Protein AF-A0A4P9XSS1-F1 (afdb_monomer)

Radius of gyration: 16.21 Å; Cα contacts (8 Å, |Δi|>4): 50; chains: 1; bounding box: 40×35×37 Å

Organism: NCBI:txid78915

Foldseek 3Di:
DDDDDDDDPDPPDPDPPDPLQDDDQQALLNVQLVVCVVVVCVVPVPDDPVVSVVVSVVVVVVDDPVSSVVSRVVSVVSNVVNVVSNVVSVD

Secondary structure (DSSP, 8-state):
------------------TTSPP-PPPHHHHHHHHHHHHHHHH-TT--HHHHHHHHHHHHHHS-HHHHHHHHHHHHHHHHHHHHHHHHHT-

pLDDT: mean 77.17, std 16.65, range [36.25, 90.56]

Mean predicted aligned error: 10.58 Å

Solvent-accessible surface area (backbone atoms only — not comparable to full-atom values): 5471 Å² total; per-residue (Å²): 134,85,83,82,79,75,80,78,73,78,82,68,80,80,69,82,72,58,90,78,56,61,72,75,52,48,49,30,66,50,53,53,43,61,68,43,44,58,56,50,37,70,80,32,73,85,55,50,72,71,51,49,52,50,51,47,53,49,50,59,68,70,48,51,70,68,63,50,47,52,35,42,50,56,17,51,53,38,35,51,52,31,51,53,46,42,52,61,64,74,99

Structure (mmCIF, N/CA/C/O backbone):
data_AF-A0A4P9XSS1-F1
#
_entry.id   AF-A0A4P9XSS1-F1
#
loop_
_atom_site.group_PDB
_atom_site.id
_atom_site.type_symbol
_atom_site.label_atom_id
_atom_site.label_alt_id
_atom_site.label_comp_id
_atom_site.label_asym_id
_atom_site.label_entity_id
_atom_site.label_seq_id
_atom_site.pdbx_PDB_ins_code
_atom_site.Cartn_x
_atom_site.Cartn_y
_atom_site.Cartn_z
_atom_site.occupancy
_atom_site.B_iso_or_equiv
_atom_site.auth_seq_id
_atom_site.auth_comp_id
_atom_site.auth_asym_id
_atom_site.auth_atom_id
_atom_site.pdbx_PDB_model_num
ATOM 1 N N . MET A 1 1 ? -23.893 17.300 -0.694 1.00 36.25 1 MET A N 1
ATOM 2 C CA . MET A 1 1 ? -23.231 16.891 -1.954 1.00 36.25 1 MET A CA 1
ATOM 3 C C . MET A 1 1 ? -22.971 15.387 -1.899 1.00 36.25 1 MET A C 1
ATOM 5 O O . MET A 1 1 ? -22.221 14.966 -1.021 1.00 36.25 1 MET A O 1
ATOM 9 N N . PRO A 1 2 ? -23.641 14.561 -2.721 1.00 44.16 2 PRO A N 1
ATOM 10 C CA . PRO A 1 2 ? -23.463 13.111 -2.698 1.00 44.16 2 PRO A CA 1
ATOM 11 C C . PRO A 1 2 ? -22.102 12.748 -3.313 1.00 44.16 2 PRO A C 1
ATOM 13 O O . PRO A 1 2 ? -21.752 13.234 -4.383 1.00 44.16 2 PRO A O 1
ATOM 16 N N . LYS A 1 3 ? -21.299 11.933 -2.619 1.00 41.25 3 LYS A N 1
ATOM 17 C CA . LYS A 1 3 ? -19.985 11.492 -3.111 1.00 41.25 3 LYS A CA 1
ATOM 18 C C . LYS A 1 3 ? -20.183 10.430 -4.198 1.00 41.25 3 LYS A C 1
ATOM 20 O O . LYS A 1 3 ? -20.550 9.301 -3.885 1.00 41.25 3 LYS A O 1
ATOM 25 N N . GLU A 1 4 ? -19.935 10.807 -5.451 1.00 38.94 4 GLU A N 1
ATOM 26 C CA . GLU A 1 4 ? -19.948 9.936 -6.631 1.00 38.94 4 GLU A CA 1
ATOM 27 C C . GLU A 1 4 ? -19.084 8.678 -6.426 1.00 38.94 4 GLU A C 1
ATOM 29 O O . GLU A 1 4 ? -17.865 8.738 -6.233 1.00 38.94 4 GLU A O 1
ATOM 34 N N . ALA A 1 5 ? -19.724 7.509 -6.476 1.00 43.00 5 ALA A N 1
ATOM 35 C CA . ALA A 1 5 ? -19.055 6.218 -6.502 1.00 43.00 5 ALA A CA 1
ATOM 36 C C . ALA A 1 5 ? -18.605 5.915 -7.941 1.00 43.00 5 ALA A C 1
ATOM 38 O O . ALA A 1 5 ? -19.397 5.473 -8.768 1.00 43.00 5 ALA A O 1
ATOM 39 N N . LYS A 1 6 ? -17.321 6.155 -8.241 1.00 42.78 6 LYS A N 1
ATOM 40 C CA . LYS A 1 6 ? -16.695 5.757 -9.515 1.00 42.78 6 LYS A CA 1
ATOM 41 C C . LYS A 1 6 ? -16.911 4.252 -9.778 1.00 42.78 6 LYS A C 1
ATOM 43 O O . LYS A 1 6 ? -16.712 3.455 -8.853 1.00 42.78 6 LYS A O 1
ATOM 48 N N . PRO A 1 7 ? -17.262 3.841 -11.012 1.00 40.81 7 PRO A N 1
ATOM 49 C CA . PRO A 1 7 ? -17.512 2.442 -11.342 1.00 40.81 7 PRO A CA 1
ATOM 50 C C . PRO A 1 7 ? -16.238 1.622 -11.107 1.00 40.81 7 PRO A C 1
ATOM 52 O O . PRO A 1 7 ? -15.168 1.939 -11.630 1.00 40.81 7 PRO A O 1
ATOM 55 N N . ARG A 1 8 ? -16.330 0.571 -10.281 1.00 47.47 8 ARG A N 1
ATOM 56 C CA . ARG A 1 8 ? -15.243 -0.402 -10.108 1.00 47.47 8 ARG A CA 1
ATOM 57 C C . ARG A 1 8 ? -15.035 -1.101 -11.447 1.00 47.47 8 ARG A C 1
ATOM 59 O O . ARG A 1 8 ? -15.855 -1.926 -11.835 1.00 47.47 8 ARG A O 1
ATOM 66 N N . ALA A 1 9 ? -13.951 -0.742 -12.133 1.00 47.44 9 ALA A N 1
ATOM 67 C CA . ALA A 1 9 ? -13.532 -1.359 -13.382 1.00 47.44 9 ALA A CA 1
ATOM 68 C C . ALA A 1 9 ? -13.599 -2.890 -13.276 1.00 47.44 9 ALA A C 1
ATOM 70 O O . ALA A 1 9 ? -13.114 -3.483 -12.304 1.00 47.44 9 ALA A O 1
ATOM 71 N N . ALA A 1 10 ? -14.245 -3.496 -14.273 1.00 46.09 10 ALA A N 1
ATOM 72 C CA . ALA A 1 10 ? -14.407 -4.930 -14.420 1.00 46.09 10 ALA A CA 1
ATOM 73 C C . ALA A 1 10 ? -13.068 -5.642 -14.201 1.00 46.09 10 ALA A C 1
ATOM 75 O O . ALA A 1 10 ? -12.028 -5.263 -14.743 1.00 46.09 10 ALA A O 1
ATOM 76 N N . ARG A 1 11 ? -13.098 -6.665 -13.347 1.00 48.88 11 ARG A N 1
ATOM 77 C CA . ARG A 1 11 ? -11.941 -7.466 -12.957 1.00 48.88 11 ARG A CA 1
ATOM 78 C C . ARG A 1 11 ? -11.544 -8.316 -14.165 1.00 48.88 11 ARG A C 1
ATOM 80 O O . ARG A 1 11 ? -12.026 -9.434 -14.308 1.00 48.88 11 ARG A O 1
ATOM 87 N N . GLY A 1 12 ? -10.717 -7.744 -15.042 1.00 44.12 12 GLY A N 1
ATOM 88 C CA . GLY A 1 12 ? -10.139 -8.436 -16.187 1.00 44.12 12 GLY A CA 1
ATOM 89 C C . GLY A 1 12 ? -9.587 -9.789 -15.750 1.00 44.12 12 GLY A C 1
ATOM 90 O O . GLY A 1 12 ? -8.928 -9.898 -14.708 1.00 44.12 12 GLY A O 1
ATOM 91 N N . THR A 1 13 ? -9.937 -10.820 -16.513 1.00 42.78 13 THR A N 1
ATOM 92 C CA . THR A 1 13 ? -9.430 -12.185 -16.389 1.00 42.78 13 THR A CA 1
ATOM 93 C C . THR A 1 13 ? -7.930 -12.121 -16.140 1.00 42.78 13 THR A C 1
ATOM 95 O O . THR A 1 13 ? -7.198 -11.598 -16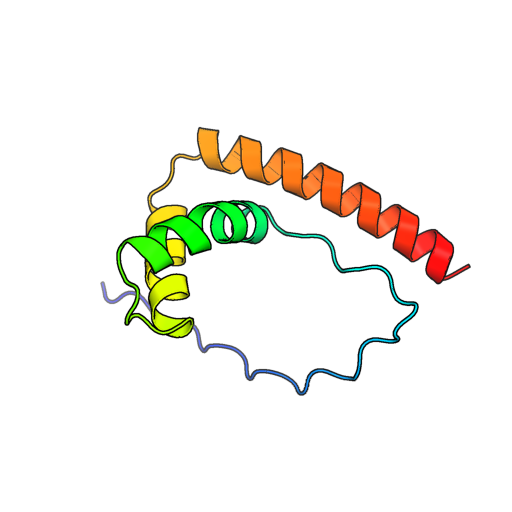.976 1.00 42.78 13 THR A O 1
ATOM 98 N N . ARG A 1 14 ? -7.467 -12.579 -14.966 1.00 51.00 14 ARG A N 1
ATOM 99 C CA . ARG A 1 14 ? -6.032 -12.654 -14.677 1.00 51.00 14 ARG A CA 1
ATOM 100 C C . ARG A 1 14 ? -5.430 -13.633 -15.677 1.00 51.00 14 ARG A C 1
ATOM 102 O O . ARG A 1 14 ? -5.497 -14.841 -15.464 1.00 51.00 14 ARG A O 1
ATOM 109 N N . THR A 1 15 ? -4.884 -13.107 -16.767 1.00 48.34 15 THR A N 1
ATOM 110 C CA . THR A 1 15 ? -3.986 -13.828 -17.659 1.00 48.34 15 THR A CA 1
ATOM 111 C C . THR A 1 15 ? -2.936 -14.473 -16.766 1.00 48.34 15 THR A C 1
ATOM 113 O O . THR A 1 15 ? -2.416 -13.816 -15.856 1.00 48.34 15 THR A O 1
ATOM 116 N N . LYS A 1 16 ? -2.743 -15.784 -16.928 1.00 48.84 16 LYS A N 1
ATOM 117 C CA . LYS A 1 16 ? -1.773 -16.576 -16.169 1.00 48.84 16 LYS A CA 1
ATOM 118 C C . LYS A 1 16 ? -0.444 -15.830 -16.252 1.00 48.84 16 LYS A C 1
ATOM 120 O O . LYS A 1 16 ? 0.120 -15.739 -17.331 1.00 48.84 16 LYS A O 1
ATOM 125 N N . LYS A 1 17 ? -0.028 -15.194 -15.155 1.00 54.28 17 LYS A N 1
ATOM 126 C CA . LYS A 1 17 ? 1.270 -14.526 -15.105 1.00 54.28 17 LYS A CA 1
ATOM 127 C C . LYS A 1 17 ? 2.315 -15.606 -15.272 1.00 54.28 17 LYS A C 1
ATOM 129 O O . LYS A 1 17 ? 2.247 -16.601 -14.549 1.00 54.28 17 LYS A O 1
ATOM 134 N N . ASP A 1 18 ? 3.206 -15.412 -16.231 1.00 58.97 18 ASP A N 1
ATOM 135 C CA . ASP A 1 18 ? 4.318 -16.311 -16.470 1.00 58.97 18 ASP A CA 1
ATOM 136 C C . ASP A 1 18 ? 5.031 -16.602 -15.142 1.00 58.97 18 ASP A C 1
ATOM 138 O O . ASP A 1 18 ? 5.284 -15.673 -14.371 1.00 58.97 18 ASP A O 1
ATOM 142 N N . PRO A 1 19 ? 5.318 -17.875 -14.822 1.00 64.88 19 PRO A N 1
ATOM 143 C CA . PRO A 1 19 ? 5.934 -18.248 -13.549 1.00 64.88 19 PRO A CA 1
ATOM 144 C C . PRO A 1 19 ? 7.337 -17.649 -13.365 1.00 64.88 19 PRO A C 1
ATOM 146 O O . PRO A 1 19 ? 7.794 -17.535 -12.233 1.00 64.88 19 PRO A O 1
ATOM 149 N N . ASN A 1 20 ? 7.979 -17.230 -14.461 1.00 64.50 20 ASN A N 1
ATOM 150 C CA . ASN A 1 20 ? 9.273 -16.551 -14.458 1.00 64.50 20 ASN A CA 1
ATOM 151 C C . ASN A 1 20 ? 9.158 -15.022 -14.363 1.00 64.50 20 ASN A C 1
ATOM 153 O O . ASN A 1 20 ? 10.171 -14.360 -14.164 1.00 64.50 20 ASN A O 1
ATOM 157 N N . ALA A 1 21 ? 7.956 -14.447 -14.502 1.00 67.31 21 ALA A N 1
ATOM 158 C CA . ALA A 1 21 ? 7.800 -13.004 -14.417 1.00 67.31 21 ALA A CA 1
ATOM 159 C C . ALA A 1 21 ? 8.030 -12.538 -12.971 1.00 67.31 21 ALA A C 1
ATOM 161 O O . ALA A 1 21 ? 7.428 -13.092 -12.038 1.00 67.31 21 ALA A O 1
ATOM 162 N N . PRO A 1 22 ? 8.833 -11.484 -12.764 1.00 70.69 22 PRO A N 1
ATOM 163 C CA . PRO A 1 22 ? 9.117 -10.989 -11.435 1.00 70.69 22 PRO A CA 1
ATOM 164 C C . PRO A 1 22 ? 7.836 -10.546 -10.742 1.00 70.69 22 PRO A C 1
ATOM 166 O O . PRO A 1 22 ? 6.838 -10.111 -11.341 1.00 70.69 22 PRO A O 1
ATOM 169 N N . LYS A 1 23 ? 7.822 -10.717 -9.424 1.00 72.69 23 LYS A N 1
ATOM 170 C CA . LYS A 1 23 ? 6.630 -10.446 -8.634 1.00 72.69 23 LYS A CA 1
ATOM 171 C C . LYS A 1 23 ? 6.389 -8.941 -8.633 1.00 72.69 23 LYS A C 1
ATOM 173 O O . LYS A 1 23 ? 7.232 -8.174 -8.192 1.00 72.69 23 LYS A O 1
ATOM 178 N N . ARG A 1 24 ? 5.213 -8.539 -9.126 1.00 76.38 24 ARG A N 1
ATOM 179 C CA . ARG A 1 24 ? 4.819 -7.127 -9.249 1.00 76.38 24 ARG A CA 1
ATOM 180 C C . ARG A 1 24 ? 5.156 -6.324 -7.990 1.00 76.38 24 ARG A C 1
ATOM 182 O O . ARG A 1 24 ? 4.847 -6.785 -6.888 1.00 76.38 24 ARG A O 1
ATOM 189 N N . ALA A 1 25 ? 5.662 -5.111 -8.196 1.00 81.12 25 ALA A N 1
ATOM 190 C CA . ALA A 1 25 ? 5.905 -4.165 -7.119 1.00 81.12 25 ALA A CA 1
ATOM 191 C C . ALA A 1 25 ? 4.674 -4.004 -6.218 1.00 81.12 25 ALA A C 1
ATOM 193 O O . ALA A 1 25 ? 3.530 -3.888 -6.694 1.00 81.12 25 ALA A O 1
ATOM 194 N N . LEU A 1 26 ? 4.902 -3.978 -4.912 1.00 82.50 26 LEU A N 1
ATOM 195 C CA . LEU A 1 26 ? 3.875 -3.659 -3.934 1.00 82.50 26 LEU A CA 1
ATOM 196 C C . LEU A 1 26 ? 3.746 -2.135 -3.818 1.00 82.50 26 LEU A C 1
ATOM 198 O O . LEU A 1 26 ? 4.708 -1.408 -3.609 1.00 82.50 26 LEU A O 1
ATOM 202 N N . SER A 1 27 ? 2.520 -1.632 -3.972 1.00 85.00 27 SER A N 1
ATOM 203 C CA . SER A 1 27 ? 2.209 -0.215 -3.740 1.00 85.00 27 SER A CA 1
ATOM 204 C C . SER A 1 27 ? 2.198 0.104 -2.238 1.00 85.00 27 SER A C 1
ATOM 206 O O . SER A 1 27 ? 2.038 -0.801 -1.421 1.00 85.00 27 SER A O 1
ATOM 208 N N . ALA A 1 28 ? 2.269 1.385 -1.864 1.00 87.94 28 ALA A N 1
ATOM 209 C CA . ALA A 1 28 ? 2.255 1.836 -0.467 1.00 87.94 28 ALA A CA 1
ATOM 210 C C . ALA A 1 28 ? 1.055 1.271 0.307 1.00 87.94 28 ALA A C 1
ATOM 212 O O . ALA A 1 28 ? 1.194 0.720 1.395 1.00 87.94 28 ALA A O 1
ATOM 213 N N . TYR A 1 29 ? -0.118 1.291 -0.334 1.00 85.06 29 TYR A N 1
ATOM 214 C CA . TYR A 1 29 ? -1.327 0.680 0.208 1.00 85.06 29 TYR A CA 1
ATOM 215 C C . TYR A 1 29 ? -1.201 -0.837 0.396 1.00 85.06 29 TYR A C 1
ATOM 217 O O . TYR A 1 29 ? -1.777 -1.379 1.328 1.00 85.06 29 TYR A O 1
ATOM 225 N N . MET A 1 30 ? -0.480 -1.545 -0.481 1.00 84.75 30 MET A N 1
ATOM 226 C CA . MET A 1 30 ? -0.286 -2.992 -0.344 1.00 84.75 30 MET A CA 1
ATOM 227 C C . MET A 1 30 ? 0.650 -3.330 0.812 1.00 84.75 30 MET A C 1
ATOM 229 O O . MET A 1 30 ? 0.372 -4.308 1.493 1.00 84.75 30 MET A O 1
ATOM 233 N N . PHE A 1 31 ? 1.697 -2.540 1.062 1.00 88.31 31 PHE A N 1
ATOM 234 C CA . PHE A 1 31 ? 2.522 -2.691 2.267 1.00 88.31 31 PHE A CA 1
ATOM 235 C C . PHE A 1 31 ? 1.673 -2.509 3.524 1.00 88.31 31 PHE A C 1
ATOM 237 O O . PHE A 1 31 ? 1.519 -3.451 4.297 1.00 88.31 31 PHE A O 1
ATOM 244 N N . PHE A 1 32 ? 0.987 -1.368 3.634 1.00 88.69 32 PHE A N 1
ATOM 245 C CA . PHE A 1 32 ? 0.079 -1.093 4.746 1.00 88.69 32 PHE A CA 1
ATOM 246 C C . PHE A 1 32 ? -0.983 -2.187 4.930 1.00 88.69 32 PHE A C 1
ATOM 248 O O . PHE A 1 32 ? -1.211 -2.664 6.041 1.00 88.69 32 PHE A O 1
ATOM 255 N N . ALA A 1 33 ? -1.629 -2.611 3.840 1.00 85.81 33 ALA A N 1
ATOM 256 C CA . ALA A 1 33 ? -2.654 -3.641 3.882 1.00 85.81 33 ALA A CA 1
ATOM 257 C C . ALA A 1 33 ? -2.081 -5.019 4.221 1.00 85.81 33 ALA A C 1
ATOM 259 O O . ALA A 1 33 ? -2.808 -5.826 4.780 1.00 85.81 33 ALA A O 1
ATOM 260 N N . THR A 1 34 ? -0.826 -5.321 3.886 1.00 86.75 34 THR A N 1
ATOM 261 C CA . THR A 1 34 ? -0.201 -6.604 4.242 1.00 86.75 34 THR A CA 1
ATOM 262 C C . THR A 1 34 ? 0.122 -6.648 5.728 1.00 86.75 34 THR A C 1
ATOM 264 O O . THR A 1 34 ? -0.185 -7.657 6.356 1.00 86.75 34 THR A O 1
ATOM 267 N N . ASP A 1 35 ? 0.614 -5.542 6.288 1.00 87.94 35 ASP A N 1
ATOM 268 C CA . ASP A 1 35 ? 0.926 -5.422 7.717 1.00 87.94 35 ASP A CA 1
ATOM 269 C C . ASP A 1 35 ? -0.341 -5.378 8.583 1.00 87.94 35 ASP A C 1
ATOM 271 O O . ASP A 1 35 ? -0.410 -6.012 9.632 1.00 87.94 35 ASP A O 1
ATOM 275 N N . ASN A 1 36 ? -1.391 -4.688 8.126 1.00 87.38 36 ASN A N 1
ATOM 276 C CA . ASN A 1 36 ? -2.624 -4.523 8.904 1.00 87.38 36 ASN A CA 1
ATOM 277 C C . ASN A 1 36 ? -3.676 -5.602 8.633 1.00 87.38 36 ASN A C 1
ATOM 279 O O . ASN A 1 36 ? -4.577 -5.797 9.442 1.00 87.38 36 ASN A O 1
ATOM 283 N N . ARG A 1 37 ? -3.601 -6.341 7.521 1.00 86.94 37 ARG A N 1
ATOM 284 C CA . ARG A 1 37 ? -4.516 -7.464 7.266 1.00 86.94 37 ARG A CA 1
ATOM 285 C C . ARG A 1 37 ? -4.509 -8.532 8.365 1.00 86.94 37 ARG A C 1
ATOM 287 O O . ARG A 1 37 ? -5.615 -8.966 8.679 1.00 86.94 37 ARG A O 1
ATOM 294 N N . PRO A 1 38 ? -3.370 -9.013 8.908 1.00 89.38 38 PRO A N 1
ATOM 295 C CA . PRO A 1 38 ? -3.399 -9.957 10.022 1.00 89.38 38 PRO A CA 1
ATOM 296 C C . PRO A 1 38 ? -4.068 -9.326 11.242 1.00 89.38 38 PRO A C 1
ATOM 298 O O . PRO A 1 38 ? -5.012 -9.921 11.737 1.00 89.38 38 PRO A O 1
ATOM 301 N N . ARG A 1 39 ? -3.717 -8.083 11.601 1.00 90.19 39 ARG A N 1
ATOM 302 C CA . ARG A 1 39 ? -4.353 -7.328 12.696 1.00 90.19 39 ARG A CA 1
ATOM 303 C C . ARG A 1 39 ? -5.879 -7.275 12.561 1.00 90.19 39 ARG A C 1
ATOM 305 O O . ARG A 1 39 ? -6.600 -7.696 13.453 1.00 90.19 39 ARG A O 1
ATOM 312 N N . VAL A 1 40 ? -6.381 -6.838 11.404 1.00 88.56 40 VAL A N 1
ATOM 313 C CA . VAL A 1 40 ? -7.829 -6.731 11.147 1.00 88.56 40 VAL A CA 1
ATOM 314 C C . VAL A 1 40 ? -8.499 -8.106 11.105 1.00 88.56 40 VAL A C 1
ATOM 316 O O . VAL A 1 40 ? -9.656 -8.225 11.499 1.00 88.56 40 VAL A O 1
ATOM 319 N N . LYS A 1 41 ? -7.798 -9.145 10.632 1.00 87.62 41 LYS A N 1
ATOM 320 C CA . LYS A 1 41 ? -8.296 -10.527 10.635 1.00 87.62 41 LYS A CA 1
ATOM 321 C C . LYS A 1 41 ? -8.329 -11.115 12.048 1.00 87.62 41 LYS A C 1
ATOM 323 O O . LYS A 1 41 ? -9.205 -11.914 12.329 1.00 87.62 41 LYS A O 1
ATOM 328 N N . GLU A 1 42 ? -7.398 -10.751 12.919 1.00 89.38 42 GLU A N 1
ATOM 329 C CA . GLU A 1 42 ? -7.419 -11.160 14.326 1.00 89.38 42 GLU A CA 1
ATOM 330 C C . GLU A 1 42 ? -8.537 -10.451 15.091 1.00 89.38 42 GLU A C 1
ATOM 332 O O . GLU A 1 42 ? -9.246 -11.094 15.857 1.00 89.38 42 GLU A O 1
ATOM 337 N N . GLU A 1 43 ? -8.761 -9.162 14.824 1.00 88.12 43 GLU A N 1
ATOM 338 C CA . GLU A 1 43 ? -9.901 -8.423 15.383 1.00 88.12 43 GLU A CA 1
ATOM 339 C C . GLU A 1 43 ? -11.245 -8.891 14.806 1.00 88.12 43 GLU A C 1
ATOM 341 O O . GLU A 1 43 ? -12.271 -8.812 15.475 1.00 88.12 43 GLU A O 1
ATOM 346 N N . ASN A 1 44 ? -11.254 -9.367 13.558 1.00 84.44 44 ASN A N 1
ATOM 347 C CA . ASN A 1 44 ? -12.451 -9.821 12.857 1.00 84.44 44 ASN A CA 1
ATOM 348 C C . ASN A 1 44 ? -12.183 -11.167 12.162 1.00 84.44 44 ASN A C 1
ATOM 350 O O . ASN A 1 44 ? -12.036 -11.211 10.932 1.00 84.44 44 ASN A O 1
ATOM 354 N N . PRO A 1 45 ? -12.119 -12.275 12.919 1.00 85.56 45 PRO A N 1
ATOM 355 C CA . PRO A 1 45 ? -11.828 -13.596 12.361 1.00 85.56 45 PRO A CA 1
ATOM 356 C C . PRO A 1 45 ? -12.911 -14.078 11.386 1.00 85.56 45 PRO A C 1
ATOM 358 O O . PRO A 1 45 ? -12.594 -14.794 10.434 1.00 85.56 45 PRO A O 1
ATOM 361 N N . ASP A 1 46 ? -14.152 -13.621 11.568 1.00 87.50 46 ASP A N 1
ATOM 362 C CA . ASP A 1 46 ? -15.298 -13.910 10.697 1.00 87.50 46 ASP A CA 1
ATOM 363 C C . ASP A 1 46 ? -15.402 -12.981 9.475 1.00 87.50 46 ASP A C 1
ATOM 365 O O . ASP A 1 46 ? -16.138 -13.272 8.526 1.00 87.50 46 ASP A O 1
ATOM 369 N N . ALA A 1 47 ? -14.665 -11.863 9.455 1.00 84.25 47 ALA A N 1
ATOM 370 C CA . ALA A 1 47 ? -14.742 -10.918 8.350 1.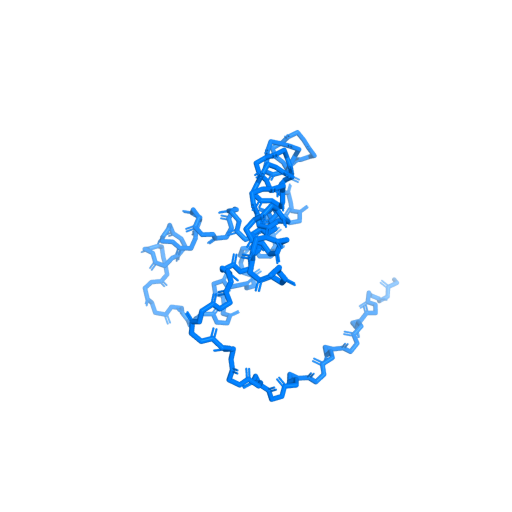00 84.25 47 ALA A CA 1
ATOM 371 C C . ALA A 1 47 ? -14.115 -11.503 7.083 1.00 84.25 47 ALA A C 1
ATOM 373 O O . ALA A 1 47 ? -12.963 -11.953 7.039 1.00 84.25 47 ALA A O 1
ATOM 374 N N . GLN A 1 48 ? -14.856 -11.419 5.980 1.00 85.94 48 GLN A N 1
ATOM 375 C CA . GLN A 1 48 ? -14.332 -11.838 4.688 1.00 85.94 48 GLN A CA 1
ATOM 376 C C . GLN A 1 48 ? -13.255 -10.868 4.190 1.00 85.94 48 GLN A C 1
ATOM 378 O O . GLN A 1 48 ? -13.255 -9.674 4.489 1.00 85.94 48 GLN A O 1
ATOM 383 N N . PHE A 1 49 ? -12.377 -11.348 3.303 1.00 77.12 49 PHE A N 1
ATOM 384 C CA . PHE A 1 49 ? -11.338 -10.523 2.667 1.00 77.12 49 PHE A CA 1
ATOM 385 C C . PHE A 1 49 ? -11.888 -9.222 2.043 1.00 77.12 49 PHE A C 1
ATOM 387 O O . PHE A 1 49 ? -11.206 -8.197 2.015 1.00 77.12 49 PHE A O 1
ATOM 394 N N . GLY A 1 50 ? -13.132 -9.250 1.553 1.00 82.06 50 GLY A N 1
ATOM 395 C CA . GLY A 1 50 ? -13.818 -8.069 1.032 1.00 82.06 50 GLY A CA 1
ATOM 396 C C . GLY A 1 50 ? -14.104 -6.998 2.091 1.00 82.06 50 GLY A C 1
ATOM 397 O O . GLY A 1 50 ? -14.004 -5.812 1.777 1.00 82.06 50 GLY A O 1
ATOM 398 N N . GLU A 1 51 ? -14.431 -7.389 3.321 1.00 87.25 51 GLU A N 1
ATOM 399 C CA . GLU A 1 51 ? -14.668 -6.475 4.444 1.00 87.25 51 GLU A CA 1
ATOM 400 C C . GLU A 1 51 ? -13.365 -5.974 5.048 1.00 87.25 51 GLU A C 1
ATOM 402 O O . GLU A 1 51 ? -13.209 -4.763 5.207 1.00 87.25 51 GLU A O 1
ATOM 407 N N . ILE A 1 52 ? -12.385 -6.861 5.231 1.00 87.88 52 ILE A N 1
ATOM 408 C CA . ILE A 1 52 ? -11.031 -6.489 5.663 1.00 87.88 52 ILE A CA 1
ATOM 409 C C . ILE A 1 52 ? -10.464 -5.411 4.727 1.00 87.88 52 ILE A C 1
ATOM 411 O O . ILE A 1 52 ? -9.995 -4.367 5.172 1.00 87.88 52 ILE A O 1
ATOM 415 N N . GLY A 1 53 ? -10.599 -5.592 3.408 1.00 85.50 53 GLY A N 1
ATOM 416 C CA . GLY A 1 53 ? -10.174 -4.589 2.430 1.00 85.50 53 GLY A CA 1
ATOM 417 C C . GLY A 1 53 ? -10.939 -3.259 2.511 1.00 85.50 53 GLY A C 1
ATOM 418 O O . GLY A 1 53 ? -10.369 -2.214 2.193 1.00 85.50 53 GLY A O 1
ATOM 419 N N . LYS A 1 54 ? -12.212 -3.260 2.933 1.00 88.94 54 LYS A N 1
ATOM 420 C CA . LYS A 1 54 ? -12.974 -2.019 3.168 1.00 88.94 54 LYS A CA 1
ATOM 421 C C . LYS A 1 54 ? -12.479 -1.295 4.422 1.00 88.94 54 LYS A C 1
ATOM 423 O O . LYS A 1 54 ? -12.363 -0.072 4.374 1.00 88.94 54 LYS A O 1
ATOM 428 N N . ILE A 1 55 ? -12.194 -2.026 5.500 1.00 89.25 55 ILE A N 1
ATOM 429 C CA . ILE A 1 55 ? -11.665 -1.479 6.760 1.00 89.25 55 ILE A CA 1
ATOM 430 C C . ILE A 1 55 ? -10.288 -0.862 6.507 1.00 89.25 55 ILE A C 1
ATOM 432 O O . ILE A 1 55 ? -10.114 0.338 6.705 1.00 89.25 55 ILE A O 1
ATOM 436 N N . LEU A 1 56 ? -9.369 -1.630 5.917 1.00 89.06 56 LEU A N 1
ATOM 437 C CA . LEU A 1 56 ? -8.032 -1.159 5.544 1.00 89.06 56 LEU A CA 1
ATOM 438 C C . LEU A 1 56 ? -8.082 0.044 4.598 1.00 89.06 56 LEU A C 1
ATOM 440 O O . LEU A 1 56 ? -7.313 0.985 4.745 1.00 89.06 56 LEU A O 1
ATOM 444 N N . GLY A 1 57 ? -9.008 0.059 3.635 1.00 88.62 57 GLY A N 1
ATOM 445 C CA . GLY A 1 57 ? -9.179 1.197 2.732 1.00 88.62 57 GLY A CA 1
ATOM 446 C C . GLY A 1 57 ? -9.662 2.472 3.433 1.00 88.62 57 GLY A C 1
ATOM 447 O O . GLY A 1 57 ? -9.288 3.573 3.020 1.00 88.62 57 GLY A O 1
ATOM 448 N N . LYS A 1 58 ? -10.489 2.346 4.480 1.00 89.81 58 LYS A N 1
ATOM 449 C CA . LYS A 1 58 ? -10.902 3.479 5.323 1.00 89.81 58 LYS A CA 1
ATOM 450 C C . 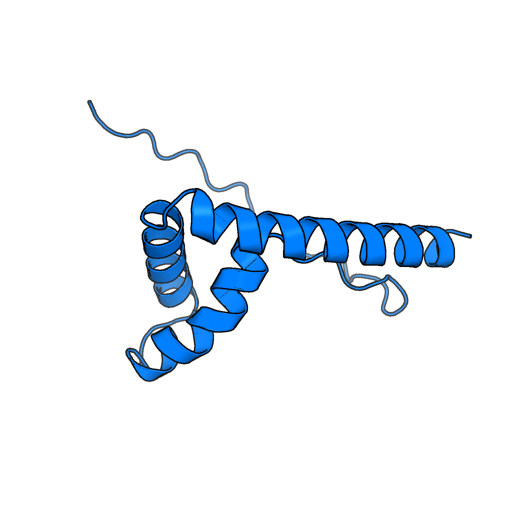LYS A 1 58 ? -9.749 3.953 6.201 1.00 89.81 58 LYS A C 1
ATOM 452 O O . LYS A 1 58 ? -9.490 5.151 6.223 1.00 89.81 58 LYS A O 1
ATOM 457 N N . GLU A 1 59 ? -9.042 3.029 6.842 1.00 88.19 59 GLU A N 1
ATOM 458 C CA . GLU A 1 59 ? -7.909 3.329 7.720 1.00 88.19 59 GLU A CA 1
ATOM 459 C C . GLU A 1 59 ? -6.762 3.977 6.942 1.00 88.19 59 GLU A C 1
ATOM 461 O O . GLU A 1 59 ? -6.276 5.032 7.325 1.00 88.19 59 GLU A O 1
ATOM 466 N N . TRP A 1 60 ? -6.447 3.463 5.750 1.00 88.31 60 TRP A N 1
ATOM 467 C CA . TRP A 1 60 ? -5.507 4.106 4.837 1.00 88.31 60 TRP A CA 1
ATOM 468 C C . TRP A 1 60 ? -5.952 5.513 4.449 1.00 88.31 60 TRP A C 1
ATOM 470 O O . TRP A 1 60 ? -5.132 6.415 4.379 1.00 88.31 60 TRP A O 1
ATOM 480 N N . LYS A 1 61 ? -7.239 5.760 4.180 1.00 87.00 61 LYS A N 1
ATOM 481 C CA . LYS A 1 61 ? -7.692 7.129 3.883 1.00 87.00 61 LYS A CA 1
ATOM 482 C C . LYS A 1 61 ? -7.565 8.053 5.092 1.00 87.00 61 LYS A C 1
ATOM 484 O O . LYS A 1 61 ? -7.188 9.201 4.880 1.00 87.00 61 LYS A O 1
ATOM 489 N N . ALA A 1 62 ? -7.849 7.549 6.290 1.00 88.94 62 ALA A N 1
ATOM 490 C CA . ALA A 1 62 ? -7.754 8.282 7.549 1.00 88.94 62 ALA A CA 1
ATOM 491 C C . ALA A 1 62 ? -6.308 8.496 8.030 1.00 88.94 62 ALA A C 1
ATOM 493 O O . ALA A 1 62 ? -6.066 9.430 8.779 1.00 88.94 62 ALA A O 1
ATOM 494 N N . MET A 1 63 ? -5.365 7.663 7.586 1.00 85.88 63 MET A N 1
ATOM 495 C CA . MET A 1 63 ? -3.954 7.750 7.950 1.00 85.88 63 MET A CA 1
ATOM 496 C C . MET A 1 63 ? -3.326 9.068 7.484 1.00 85.88 63 MET A C 1
ATOM 498 O O . MET A 1 63 ? -3.628 9.563 6.390 1.00 85.88 63 MET A O 1
ATOM 502 N N . ASP A 1 64 ? -2.415 9.600 8.290 1.00 90.00 64 ASP A N 1
ATOM 503 C CA . ASP A 1 64 ? -1.703 10.836 8.002 1.00 90.00 64 ASP A CA 1
ATOM 504 C C . ASP A 1 64 ? -0.789 10.716 6.779 1.00 90.00 64 ASP A C 1
ATOM 506 O O . ASP A 1 64 ? -0.289 9.645 6.418 1.00 90.00 64 ASP A O 1
ATOM 510 N N . GLU A 1 65 ? -0.543 11.850 6.123 1.00 84.75 65 GLU A N 1
ATOM 511 C CA . GLU A 1 65 ? 0.362 11.901 4.972 1.00 84.75 65 GLU A CA 1
ATOM 512 C C . GLU A 1 65 ? 1.791 11.509 5.353 1.00 84.75 65 GLU A C 1
ATOM 514 O O . GLU A 1 65 ? 2.510 10.970 4.515 1.00 84.75 65 GLU A O 1
ATOM 519 N N . LYS A 1 66 ? 2.194 11.721 6.613 1.00 86.31 66 LYS A N 1
ATOM 520 C CA . LYS A 1 66 ? 3.511 11.325 7.129 1.00 86.31 66 LYS A CA 1
ATOM 521 C C . LYS A 1 66 ? 3.690 9.810 7.143 1.00 86.31 66 LYS A C 1
ATOM 523 O O . LYS A 1 66 ? 4.648 9.321 6.547 1.00 86.31 66 LYS A O 1
ATOM 528 N N . ASP A 1 67 ? 2.751 9.081 7.737 1.00 83.75 67 ASP A N 1
ATOM 529 C CA . ASP A 1 67 ? 2.806 7.617 7.789 1.00 83.75 67 ASP A CA 1
ATOM 530 C C . ASP A 1 67 ? 2.690 7.031 6.385 1.00 83.75 67 ASP A C 1
ATOM 532 O O . ASP A 1 67 ? 3.499 6.202 5.966 1.00 83.75 67 ASP A O 1
ATOM 536 N N . LYS A 1 68 ? 1.752 7.559 5.586 1.00 86.50 68 LYS A N 1
ATOM 537 C CA . LYS A 1 68 ? 1.646 7.220 4.163 1.00 86.50 68 LYS A CA 1
ATOM 538 C C . LYS A 1 68 ? 2.968 7.419 3.438 1.00 86.50 68 LYS A C 1
ATOM 540 O O . LYS A 1 68 ? 3.333 6.566 2.635 1.00 86.50 68 LYS A O 1
ATOM 545 N N . LYS A 1 69 ? 3.675 8.526 3.682 1.00 89.38 69 LYS A N 1
ATOM 546 C CA . LYS A 1 69 ? 4.940 8.860 3.014 1.00 89.38 69 LYS A CA 1
ATOM 547 C C . LYS A 1 69 ? 6.030 7.836 3.312 1.00 89.38 69 LYS A C 1
ATOM 549 O O . LYS A 1 69 ? 6.817 7.548 2.412 1.00 89.38 69 LYS A O 1
ATOM 554 N N . GLU A 1 70 ? 6.065 7.261 4.511 1.00 89.81 70 GLU A N 1
ATOM 555 C CA . GLU A 1 70 ? 6.967 6.147 4.816 1.00 89.81 70 GLU A CA 1
ATOM 556 C C . GLU A 1 70 ? 6.626 4.916 3.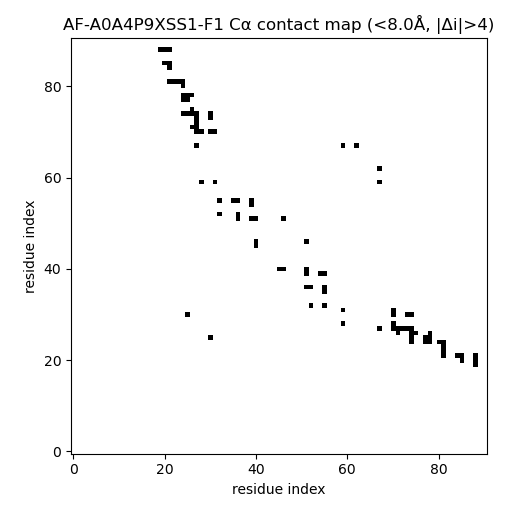960 1.00 89.81 70 GLU A C 1
ATOM 558 O O . GLU A 1 70 ? 7.498 4.363 3.286 1.00 89.81 70 GLU A O 1
ATOM 563 N N . TYR A 1 71 ? 5.346 4.538 3.880 1.00 89.62 71 TYR A N 1
ATOM 564 C CA . TYR A 1 71 ? 4.913 3.440 3.008 1.00 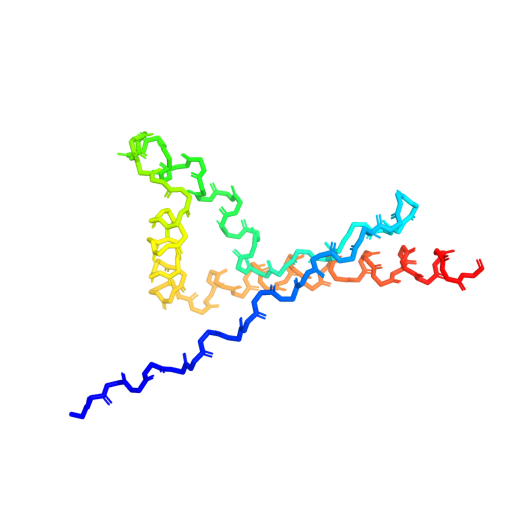89.62 71 TYR A CA 1
ATOM 565 C C . TYR A 1 71 ? 5.135 3.739 1.518 1.00 89.62 71 TYR A C 1
ATOM 567 O O . TYR A 1 71 ? 5.433 2.827 0.749 1.00 8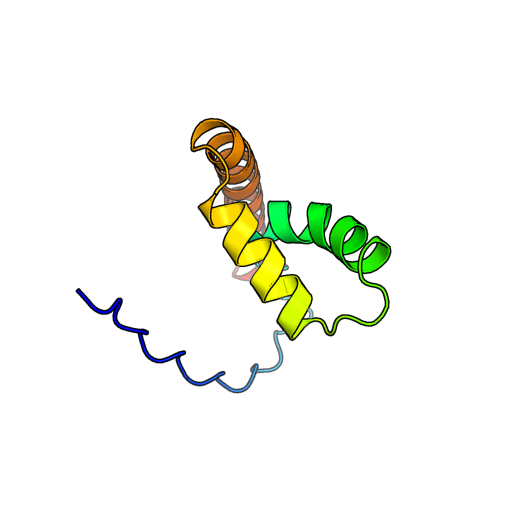9.62 71 TYR A O 1
ATOM 575 N N . PHE A 1 72 ? 5.008 4.998 1.086 1.00 87.81 72 PHE A N 1
ATOM 576 C CA . PHE A 1 72 ? 5.322 5.422 -0.281 1.00 87.81 72 PHE A CA 1
ATOM 577 C C . PHE A 1 72 ? 6.813 5.311 -0.588 1.00 87.81 72 PHE A C 1
ATOM 579 O O . PHE A 1 72 ? 7.146 4.911 -1.700 1.00 87.81 72 PHE A O 1
ATOM 586 N N . GLN A 1 73 ? 7.697 5.605 0.369 1.00 90.56 73 GLN A N 1
ATOM 587 C CA . GLN A 1 73 ? 9.138 5.386 0.208 1.00 90.56 73 GLN A CA 1
ATOM 588 C C . GLN A 1 73 ? 9.454 3.895 0.073 1.00 90.56 73 GLN A C 1
ATOM 590 O O . GLN A 1 73 ? 10.045 3.504 -0.932 1.00 90.56 73 GLN A O 1
ATOM 595 N N . LYS A 1 74 ? 8.940 3.057 0.985 1.00 88.31 74 LYS A N 1
ATOM 596 C CA . LYS A 1 74 ? 9.083 1.589 0.903 1.00 88.31 74 LYS A CA 1
ATOM 597 C C . LYS A 1 74 ? 8.554 1.040 -0.427 1.00 88.31 74 LYS A C 1
ATOM 599 O O . LYS A 1 74 ? 9.195 0.217 -1.073 1.00 88.31 74 LYS A O 1
ATOM 604 N N . ALA A 1 75 ? 7.407 1.542 -0.884 1.00 89.44 75 ALA A N 1
ATOM 605 C CA . ALA A 1 75 ? 6.836 1.168 -2.173 1.00 89.44 75 ALA A CA 1
ATOM 606 C C . ALA A 1 75 ? 7.655 1.652 -3.369 1.00 89.44 75 ALA A C 1
ATOM 608 O O . ALA A 1 75 ? 7.707 0.961 -4.381 1.00 89.44 75 ALA A O 1
ATOM 609 N N . ALA A 1 76 ? 8.284 2.824 -3.285 1.00 89.25 76 ALA A N 1
ATOM 610 C CA . ALA A 1 76 ? 9.169 3.319 -4.331 1.00 89.25 76 ALA A CA 1
ATOM 611 C C . ALA A 1 76 ? 10.449 2.476 -4.427 1.00 89.25 76 ALA A C 1
ATOM 613 O O . ALA A 1 76 ? 10.902 2.193 -5.535 1.00 89.25 76 ALA A O 1
ATOM 614 N N . GLU A 1 77 ? 11.003 2.035 -3.298 1.00 89.50 77 GLU A N 1
ATOM 615 C CA . GLU A 1 77 ? 12.134 1.102 -3.270 1.00 89.50 77 GLU A CA 1
ATOM 616 C C . GLU A 1 77 ? 11.757 -0.268 -3.843 1.00 89.50 77 GLU A C 1
ATOM 618 O O . GLU A 1 77 ? 12.460 -0.786 -4.712 1.00 89.50 77 GLU A O 1
ATOM 623 N N . ASP A 1 78 ? 10.608 -0.823 -3.447 1.00 87.94 78 ASP A N 1
ATOM 624 C CA . ASP A 1 78 ? 10.110 -2.091 -3.995 1.00 87.94 78 ASP A CA 1
ATOM 625 C C . ASP A 1 78 ? 9.796 -1.981 -5.494 1.00 87.94 78 ASP A C 1
ATOM 627 O O . ASP A 1 78 ? 10.083 -2.897 -6.265 1.00 87.94 78 ASP A O 1
ATOM 631 N N . LYS A 1 79 ? 9.282 -0.825 -5.934 1.00 85.81 79 LYS A N 1
ATOM 632 C CA . LYS A 1 79 ? 9.086 -0.519 -7.353 1.00 85.81 79 LYS A CA 1
ATOM 633 C C . LYS A 1 79 ? 10.408 -0.543 -8.113 1.00 85.81 79 LYS A C 1
ATOM 635 O O . LYS A 1 79 ? 10.455 -1.177 -9.158 1.00 85.81 79 LYS A O 1
ATOM 640 N N . LYS A 1 80 ? 11.474 0.056 -7.572 1.00 88.31 80 LYS A N 1
ATOM 641 C CA . LYS A 1 80 ? 12.812 0.001 -8.183 1.00 88.31 80 LYS A CA 1
ATOM 642 C C . LYS A 1 80 ? 13.359 -1.424 -8.247 1.00 88.31 80 LYS A C 1
ATOM 644 O O . LYS A 1 80 ? 13.928 -1.790 -9.271 1.00 88.31 80 LYS A O 1
ATOM 649 N N . ARG A 1 81 ? 13.169 -2.233 -7.192 1.00 88.50 81 ARG A N 1
ATOM 650 C CA . ARG A 1 81 ? 13.533 -3.662 -7.214 1.00 88.50 81 ARG A CA 1
ATOM 651 C C . ARG A 1 81 ? 12.812 -4.366 -8.360 1.00 88.50 81 ARG A C 1
ATOM 653 O O . ARG A 1 81 ? 13.462 -4.988 -9.187 1.00 88.50 81 ARG A O 1
ATOM 660 N N . TYR A 1 82 ? 11.491 -4.211 -8.427 1.00 86.12 82 TYR A N 1
ATOM 661 C CA . TYR A 1 82 ? 10.678 -4.827 -9.469 1.00 86.12 82 TYR A CA 1
ATOM 662 C C . 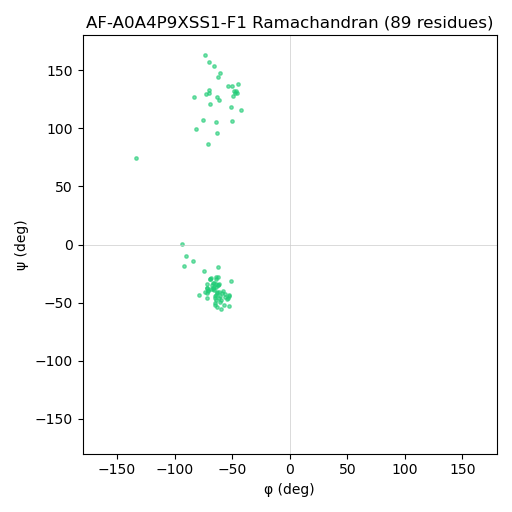TYR A 1 82 ? 11.065 -4.352 -10.871 1.00 86.12 82 TYR A C 1
ATOM 664 O O . TYR A 1 82 ? 11.104 -5.172 -11.774 1.00 86.12 82 TYR A O 1
ATOM 672 N N . GLU A 1 83 ? 11.346 -3.060 -11.061 1.00 84.75 83 GLU A N 1
ATOM 673 C CA . GLU A 1 83 ? 11.804 -2.518 -12.346 1.00 84.75 83 GLU A CA 1
ATOM 674 C C . GLU A 1 83 ? 13.113 -3.185 -12.777 1.00 84.75 83 GLU A C 1
ATOM 676 O O . GLU A 1 83 ? 13.159 -3.712 -13.882 1.00 84.75 83 GLU A O 1
ATOM 681 N N . ARG A 1 84 ? 14.103 -3.296 -11.880 1.00 86.56 84 ARG A N 1
ATOM 682 C CA . ARG A 1 84 ? 15.358 -4.007 -12.169 1.00 86.56 84 ARG A CA 1
ATOM 683 C C . ARG A 1 84 ? 15.123 -5.485 -12.497 1.00 86.56 84 ARG A C 1
ATOM 685 O O . ARG A 1 84 ? 15.615 -5.963 -13.510 1.00 86.56 84 ARG A O 1
ATOM 692 N N . GLU A 1 85 ? 14.357 -6.199 -11.670 1.00 85.38 85 GLU A N 1
ATOM 693 C CA . GLU A 1 85 ? 14.057 -7.617 -11.919 1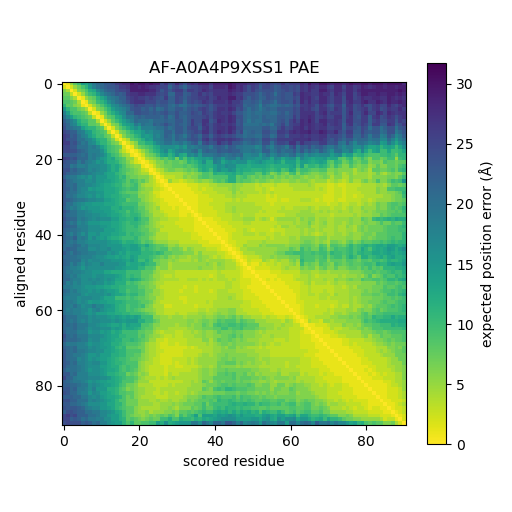.00 85.38 85 GLU A CA 1
ATOM 694 C C . GLU A 1 85 ? 13.291 -7.803 -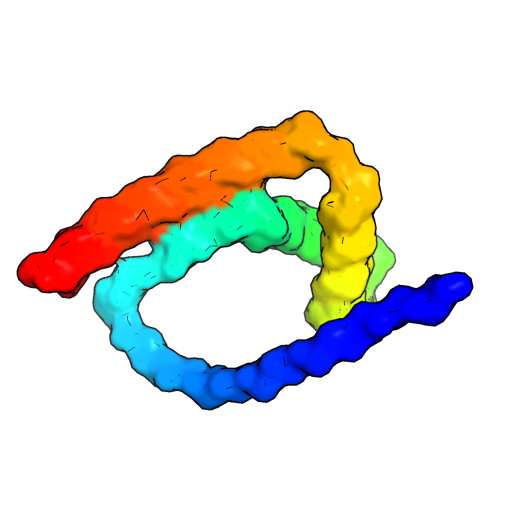13.243 1.00 85.38 85 GLU A C 1
ATOM 696 O O . GLU A 1 85 ? 13.468 -8.802 -13.932 1.00 85.38 85 GLU A O 1
ATOM 701 N N . MET A 1 86 ? 12.426 -6.848 -13.609 1.00 82.38 86 MET A N 1
ATOM 702 C CA . MET A 1 86 ? 11.664 -6.859 -14.861 1.00 82.38 86 MET A CA 1
ATOM 703 C C . MET A 1 86 ? 12.549 -6.568 -16.072 1.00 82.38 86 MET A C 1
ATOM 705 O O . MET A 1 86 ? 12.335 -7.172 -17.117 1.00 82.38 86 MET A O 1
ATOM 709 N N . GLU A 1 87 ? 13.530 -5.675 -15.941 1.00 83.12 87 GLU A N 1
ATOM 710 C CA . GLU A 1 87 ? 14.549 -5.438 -16.968 1.00 83.12 87 GLU A CA 1
ATOM 711 C C . GLU A 1 87 ? 15.411 -6.687 -17.198 1.00 83.12 87 GLU A C 1
ATOM 713 O O . GLU A 1 87 ? 15.650 -7.047 -18.350 1.00 83.12 87 GLU A O 1
ATOM 718 N N . GLU A 1 88 ? 15.808 -7.386 -16.128 1.00 82.56 88 GLU A N 1
ATOM 719 C CA . GLU A 1 88 ? 16.521 -8.669 -16.222 1.00 82.56 88 GLU A CA 1
ATOM 720 C C . GLU A 1 88 ? 15.645 -9.772 -16.829 1.00 82.56 88 GLU A C 1
ATOM 722 O O . GLU A 1 88 ? 16.123 -10.563 -17.632 1.00 82.56 88 GLU A O 1
ATOM 727 N N . TYR A 1 89 ? 14.355 -9.813 -16.490 1.00 80.56 89 TYR A N 1
ATOM 728 C CA . TYR A 1 89 ? 13.411 -10.776 -17.063 1.00 80.56 89 TYR A CA 1
ATOM 729 C C . TYR A 1 89 ? 13.100 -10.517 -18.545 1.00 80.56 89 TYR A C 1
ATOM 731 O O . TYR A 1 89 ? 12.757 -11.444 -19.276 1.00 80.56 89 TYR A O 1
ATOM 739 N N . ASN A 1 90 ? 13.167 -9.258 -18.977 1.00 75.19 90 ASN A N 1
ATOM 740 C CA . ASN A 1 90 ? 12.885 -8.847 -20.350 1.00 75.19 90 ASN A CA 1
ATOM 741 C C . ASN A 1 90 ? 14.147 -8.786 -21.237 1.00 75.19 90 ASN A C 1
ATOM 743 O O . ASN A 1 90 ? 14.024 -8.408 -22.403 1.00 75.19 90 ASN A O 1
ATOM 747 N N . SER A 1 91 ? 15.329 -9.113 -20.695 1.00 65.31 91 SER A N 1
ATOM 748 C CA . SER A 1 91 ? 16.592 -9.239 -21.445 1.00 65.31 91 SER A CA 1
ATOM 749 C C . SER A 1 91 ? 16.858 -10.660 -21.929 1.00 65.31 91 SER A C 1
ATOM 751 O O . SER A 1 91 ? 16.382 -11.619 -21.283 1.00 65.31 91 SER A O 1
#

Sequence (91 aa):
MPKEAKPRAARGTRTKKDPNAPKRALSAYMFFATDNRPRVKEENPDAQFGEIGKILGKEWKAMDEKDKKEYFQKAAEDKKRYEREMEEYNS

Nearest PDB structures (foldseek):
  2yqi-assembly1_A  TM=9.360E-01  e=3.836E-04  Homo sapiens
  1j3d-assembly1_A  TM=7.881E-01  e=9.245E-05  Sus scrofa
  2e6o-assembly1_A  TM=7.638E-01  e=3.056E-03  Homo sapiens
  1wgf-assembly1_A  TM=7.202E-01  e=3.242E-03  Mus musculus
  3tq6-assembly1_A  TM=8.974E-01  e=1.280E-01  Homo sapiens

InterPro domains:
  IPR009071 High mobility group box domain [PF00505] (22-90)
  IPR009071 High mobility group box domain [PS50118] (22-90)
  IPR009071 High mobility group box domain [SM00398] (21-91)
  IPR036910 High mobility group box domain superfamily [G3DSA:1.10.30.10] (3-91)
  IPR036910 High mobility group box domain superfamily [SSF47095] (14-90)
  IPR050342 High Mobility Group Box (HMGB) [PTHR48112] (10-90)